Protein AF-A0A174SGH1-F1 (afdb_monomer)

Foldseek 3Di:
DFDPDPDPPVVVVVVQVVVCVVPVDKDFDAGPVRHTPDIPPPDDDPVVVVQVVDVVSVVQQVVQSVVQVVVCVVVQAKDWDAGPVGDIDIDHDPD

Secondary structure (DSSP, 8-state):
--------HHHHHHHHHHHHHHH---EEEE-TT--EEEEESSS--HHHHHHTTSHHHHHHHHHHHHHHHHHHHHHTS-EEEE-TTS-EEEE----

Solvent-accessible surface area (backbone atoms only — not comparable to full-atom values): 5822 Å² total; per-residue (Å²): 132,86,82,79,81,86,73,59,65,66,63,49,50,53,50,38,47,51,51,22,73,75,67,72,50,76,46,73,43,60,48,100,83,69,47,78,76,48,62,18,66,91,62,74,55,74,64,58,52,57,51,47,67,42,67,69,54,34,51,46,50,53,51,36,55,52,50,47,50,51,51,13,66,74,68,68,37,77,36,72,48,69,39,90,86,73,46,82,48,76,36,67,62,88,128

Structure (mmCIF, N/CA/C/O backbone):
data_AF-A0A174SGH1-F1
#
_entry.id   AF-A0A174SGH1-F1
#
loop_
_atom_site.group_PDB
_atom_site.id
_atom_site.type_symbol
_atom_site.label_atom_id
_atom_site.label_alt_id
_atom_site.label_comp_id
_atom_site.label_asym_id
_atom_site.label_entity_id
_atom_site.label_seq_id
_atom_site.pdbx_PDB_ins_code
_atom_site.Cartn_x
_atom_site.Cartn_y
_atom_site.Cartn_z
_atom_site.occupancy
_atom_site.B_iso_or_equiv
_atom_site.auth_seq_id
_atom_site.auth_comp_id
_atom_site.auth_asym_id
_atom_site.auth_atom_id
_atom_site.pdbx_PDB_model_num
ATOM 1 N N . MET A 1 1 ? 0.630 0.954 25.334 1.00 34.97 1 MET A N 1
ATOM 2 C CA . MET A 1 1 ? 0.040 -0.396 25.204 1.00 34.97 1 MET A CA 1
ATOM 3 C C . MET A 1 1 ? -0.028 -0.708 23.722 1.00 34.97 1 MET A C 1
ATOM 5 O O . MET A 1 1 ? -0.700 0.030 23.021 1.00 34.97 1 MET A O 1
ATOM 9 N N . ALA A 1 2 ? 0.720 -1.701 23.239 1.00 41.16 2 ALA A N 1
ATOM 10 C CA . ALA A 1 2 ? 0.628 -2.132 21.845 1.00 41.16 2 ALA A CA 1
ATOM 11 C C . ALA A 1 2 ? -0.662 -2.944 21.675 1.00 41.16 2 ALA A C 1
ATOM 13 O O . ALA A 1 2 ? -0.873 -3.919 22.405 1.00 41.16 2 ALA A O 1
ATOM 14 N N . ILE A 1 3 ? -1.541 -2.528 20.765 1.00 47.38 3 ILE A N 1
ATOM 15 C CA . ILE A 1 3 ? -2.751 -3.286 20.447 1.00 47.38 3 ILE A CA 1
ATOM 16 C C . ILE A 1 3 ? -2.301 -4.478 19.607 1.00 47.38 3 ILE A C 1
ATOM 18 O O . ILE A 1 3 ? -1.900 -4.346 18.456 1.00 47.38 3 ILE A O 1
ATOM 22 N N . LYS A 1 4 ? -2.324 -5.673 20.199 1.00 51.19 4 LYS A N 1
ATOM 23 C CA . LYS A 1 4 ? -2.019 -6.905 19.472 1.00 51.19 4 LYS A CA 1
ATOM 24 C C . LYS A 1 4 ? -3.250 -7.278 18.650 1.00 51.19 4 LYS A C 1
ATOM 26 O O . LYS A 1 4 ? -4.174 -7.898 19.178 1.00 51.19 4 LYS A O 1
ATOM 31 N N . ILE A 1 5 ? -3.280 -6.871 17.382 1.00 60.78 5 ILE A N 1
ATOM 32 C CA . ILE A 1 5 ? -4.365 -7.222 16.459 1.00 60.78 5 ILE A CA 1
ATOM 33 C C . ILE A 1 5 ? -4.428 -8.755 16.364 1.00 60.78 5 ILE A C 1
ATOM 35 O O . ILE A 1 5 ? -3.482 -9.408 15.923 1.00 60.78 5 ILE A O 1
ATOM 39 N N . ARG A 1 6 ? -5.534 -9.352 16.824 1.00 67.25 6 ARG A N 1
ATOM 40 C CA . ARG A 1 6 ? -5.816 -10.782 16.635 1.00 67.25 6 ARG A CA 1
ATOM 41 C C . ARG A 1 6 ? -6.473 -10.954 15.274 1.00 67.25 6 ARG A C 1
ATOM 43 O O . ARG A 1 6 ? -7.674 -10.746 15.135 1.00 67.25 6 ARG A O 1
ATOM 50 N N . VAL A 1 7 ? -5.668 -11.299 14.278 1.00 69.69 7 VAL A N 1
ATOM 51 C CA . VAL A 1 7 ? -6.128 -11.494 12.902 1.00 69.69 7 VAL A CA 1
ATOM 52 C C . VAL A 1 7 ? -6.335 -12.983 12.637 1.00 69.69 7 VAL A C 1
ATOM 54 O O . VAL A 1 7 ? -5.408 -13.775 12.786 1.00 69.69 7 VAL A O 1
ATOM 57 N N . ASP A 1 8 ? -7.539 -13.364 12.214 1.00 87.25 8 ASP A N 1
ATOM 58 C CA . ASP A 1 8 ? -7.748 -14.633 11.513 1.00 87.25 8 ASP A CA 1
ATOM 59 C C . ASP A 1 8 ? -7.161 -14.477 10.106 1.00 87.25 8 ASP A C 1
ATOM 61 O O . ASP A 1 8 ? -7.684 -13.716 9.287 1.00 87.25 8 ASP A O 1
ATOM 65 N N . ALA A 1 9 ? -6.034 -15.145 9.857 1.00 82.88 9 ALA A N 1
ATOM 66 C CA . ALA A 1 9 ? -5.260 -14.975 8.632 1.00 82.88 9 ALA A CA 1
ATOM 67 C C . ALA A 1 9 ? -6.087 -15.262 7.372 1.00 82.88 9 ALA A C 1
ATOM 69 O O . ALA A 1 9 ? -5.973 -14.529 6.392 1.00 82.88 9 ALA A O 1
ATOM 70 N N . LYS A 1 10 ? -6.965 -16.273 7.420 1.00 87.69 10 LYS A N 1
ATOM 71 C CA . LYS A 1 10 ? -7.797 -16.648 6.276 1.00 87.69 10 LYS A CA 1
ATOM 72 C C . LYS A 1 10 ? -8.856 -15.587 6.002 1.00 87.69 10 LYS A C 1
ATOM 74 O O . LYS A 1 10 ? -8.985 -15.130 4.873 1.00 87.69 10 LYS A O 1
ATOM 79 N N . LYS A 1 11 ? -9.563 -15.131 7.042 1.00 91.81 11 LYS A N 1
ATOM 80 C CA . LYS A 1 11 ? -10.566 -14.063 6.888 1.00 91.81 11 LYS A CA 1
ATOM 81 C C . LYS A 1 11 ? -9.950 -12.753 6.402 1.00 91.81 11 LYS A C 1
ATOM 83 O O . LYS A 1 11 ? -10.571 -12.051 5.610 1.00 91.81 11 LYS A O 1
ATOM 88 N N . MET A 1 12 ? -8.748 -12.421 6.872 1.00 91.19 12 MET A N 1
ATOM 89 C CA . MET A 1 12 ? -8.019 -11.245 6.398 1.00 91.19 12 MET A CA 1
ATOM 90 C C . MET A 1 12 ? -7.663 -11.384 4.923 1.00 91.19 12 MET A C 1
ATOM 92 O O . MET A 1 12 ? -7.938 -10.477 4.147 1.00 91.19 12 MET A O 1
ATOM 96 N N . GLU A 1 13 ? -7.099 -12.518 4.517 1.00 90.88 13 GLU A N 1
ATOM 97 C CA . GLU A 1 13 ? -6.768 -12.755 3.116 1.00 90.88 13 GLU A CA 1
ATOM 98 C C . GLU A 1 13 ? -8.007 -12.655 2.213 1.00 90.88 13 GLU A C 1
ATOM 100 O O . GLU A 1 13 ? -7.973 -11.930 1.218 1.00 90.88 13 GLU A O 1
ATOM 105 N N . ASP A 1 14 ? -9.115 -13.300 2.588 1.00 94.56 14 ASP A N 1
ATOM 106 C CA . ASP A 1 14 ? -10.378 -13.246 1.845 1.00 94.56 14 ASP A CA 1
ATOM 107 C C . ASP A 1 14 ? -10.912 -11.806 1.735 1.00 94.56 14 ASP A C 1
ATOM 109 O O . ASP A 1 14 ? -11.361 -11.380 0.667 1.00 94.56 14 ASP A O 1
ATOM 113 N N . LEU A 1 15 ? -10.814 -11.018 2.811 1.00 94.75 15 LEU A N 1
ATOM 114 C CA . LEU A 1 15 ?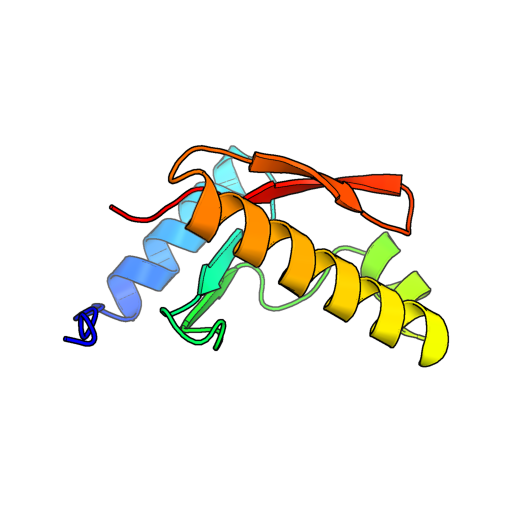 -11.199 -9.606 2.812 1.00 94.75 15 LEU A CA 1
ATOM 115 C C . LEU A 1 15 ? -10.344 -8.781 1.840 1.00 94.75 15 LEU A C 1
ATOM 117 O O . LEU A 1 15 ? -10.895 -8.045 1.019 1.00 94.75 15 LEU A O 1
ATOM 121 N N . LEU A 1 16 ? -9.014 -8.905 1.905 1.00 95.75 16 LEU A N 1
ATOM 122 C CA . LEU A 1 16 ? -8.110 -8.149 1.031 1.00 95.75 16 LEU A CA 1
ATOM 123 C C . LEU A 1 16 ? -8.264 -8.571 -0.440 1.00 95.75 16 LEU A C 1
ATOM 125 O O . LEU A 1 16 ? -8.199 -7.726 -1.336 1.00 95.75 16 LEU A O 1
ATOM 129 N N . ARG A 1 17 ? -8.534 -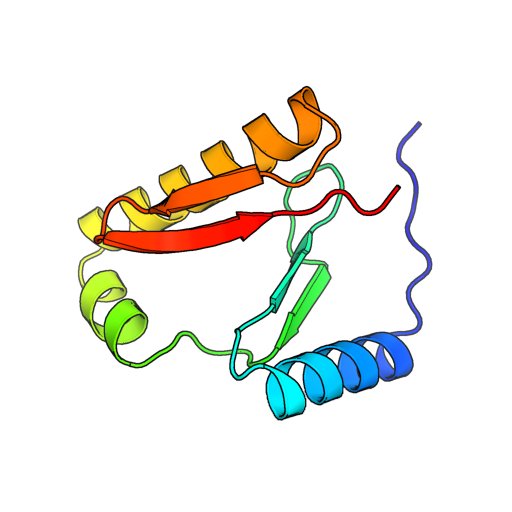9.859 -0.695 1.00 97.00 17 ARG A N 1
ATOM 130 C CA . ARG A 1 17 ? -8.873 -10.382 -2.027 1.00 97.00 17 ARG A CA 1
ATOM 131 C C . ARG A 1 17 ? -10.150 -9.756 -2.568 1.00 97.00 17 ARG A C 1
ATOM 133 O O . ARG A 1 17 ? -10.132 -9.240 -3.683 1.00 97.00 17 ARG A O 1
ATOM 140 N N . ASN A 1 18 ? -11.227 -9.752 -1.786 1.00 97.88 18 ASN A N 1
ATOM 141 C CA . ASN A 1 18 ? -12.501 -9.160 -2.195 1.00 97.88 18 ASN A CA 1
ATOM 142 C C . ASN A 1 18 ? -12.383 -7.651 -2.431 1.00 97.88 18 ASN A C 1
ATOM 144 O O . ASN A 1 18 ? -12.884 -7.146 -3.433 1.00 97.88 18 ASN A O 1
ATOM 148 N N . PHE A 1 19 ? -11.657 -6.936 -1.567 1.00 96.50 19 PHE A N 1
ATOM 149 C CA . PHE A 1 19 ? -11.373 -5.516 -1.766 1.00 96.50 19 PHE A CA 1
ATOM 150 C C . PHE A 1 19 ? -10.670 -5.261 -3.106 1.00 96.50 19 PHE A C 1
ATOM 152 O O . PHE A 1 19 ? -11.085 -4.388 -3.871 1.00 96.50 19 PHE A O 1
ATOM 159 N N . TYR A 1 20 ? -9.640 -6.048 -3.426 1.00 97.31 20 TYR A N 1
ATOM 160 C CA . TYR A 1 20 ? -8.936 -5.929 -4.700 1.00 97.31 20 TYR A CA 1
ATOM 161 C C . TYR A 1 20 ? -9.816 -6.299 -5.897 1.00 97.31 20 TYR A C 1
ATOM 163 O O . TYR A 1 20 ? -9.769 -5.611 -6.909 1.00 97.31 20 TYR A O 1
ATOM 171 N N . LEU A 1 21 ? -10.632 -7.352 -5.794 1.00 97.56 21 LEU A N 1
ATOM 172 C CA . LEU A 1 21 ? -11.546 -7.757 -6.868 1.00 97.56 21 LEU A CA 1
ATOM 173 C C . LEU A 1 21 ? -12.541 -6.648 -7.228 1.00 97.56 21 LEU A C 1
ATOM 175 O O . LEU A 1 21 ? -12.867 -6.485 -8.399 1.00 97.56 21 LEU A O 1
ATOM 179 N N . ILE A 1 22 ? -13.000 -5.883 -6.235 1.00 97.88 22 ILE A N 1
ATOM 180 C CA . ILE A 1 22 ? -13.978 -4.806 -6.434 1.00 97.88 22 ILE A CA 1
ATOM 181 C C . ILE A 1 22 ? -13.308 -3.514 -6.917 1.00 97.88 22 ILE A C 1
ATOM 183 O O . ILE A 1 22 ? -13.864 -2.809 -7.755 1.00 97.88 22 ILE A O 1
ATOM 187 N N . THR A 1 23 ? -12.133 -3.175 -6.383 1.00 96.00 23 THR A N 1
ATOM 188 C CA . THR A 1 23 ? -11.523 -1.846 -6.587 1.00 96.00 23 THR A CA 1
ATOM 189 C C . THR A 1 23 ? -10.357 -1.838 -7.575 1.00 96.00 23 THR A C 1
ATOM 191 O O . THR A 1 23 ? -10.004 -0.786 -8.099 1.00 96.00 23 THR A O 1
ATOM 194 N N . GLY A 1 24 ? -9.704 -2.982 -7.790 1.00 94.62 24 GLY A N 1
ATOM 195 C CA . GLY A 1 24 ? -8.416 -3.080 -8.480 1.00 94.62 24 GLY A CA 1
ATOM 196 C C . GLY A 1 24 ? -7.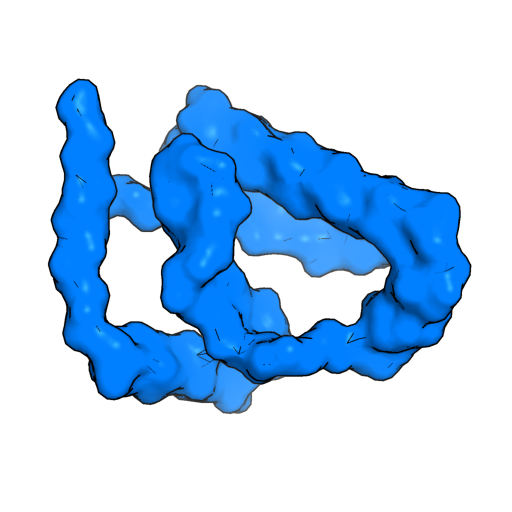233 -2.477 -7.706 1.00 94.62 24 GLY A C 1
ATOM 197 O O . GLY A 1 24 ? -6.112 -2.457 -8.220 1.00 94.62 24 GLY A O 1
ATOM 198 N N . ILE A 1 25 ? -7.446 -1.992 -6.478 1.00 94.69 25 ILE A N 1
ATOM 199 C CA . ILE A 1 25 ? -6.435 -1.296 -5.677 1.00 94.69 25 ILE A CA 1
ATOM 200 C C . ILE A 1 25 ? -5.700 -2.303 -4.796 1.00 94.69 25 ILE A C 1
ATOM 202 O O . ILE A 1 25 ? -6.308 -3.033 -4.012 1.00 94.69 25 ILE A O 1
ATOM 206 N N . ARG A 1 26 ? -4.365 -2.331 -4.897 1.00 95.50 26 ARG A N 1
ATOM 207 C CA . ARG A 1 26 ? -3.530 -3.111 -3.976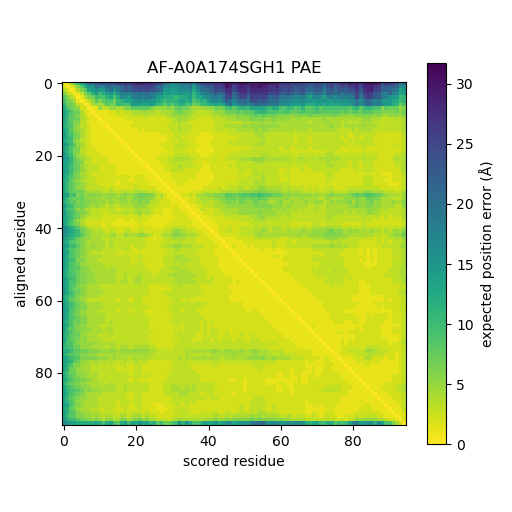 1.00 95.50 26 ARG A CA 1
ATOM 208 C C . ARG A 1 26 ? -3.640 -2.531 -2.570 1.00 95.50 26 ARG A C 1
ATOM 210 O O . ARG A 1 26 ? -3.398 -1.345 -2.378 1.00 95.50 26 ARG A O 1
ATOM 217 N N . ILE A 1 27 ? -3.894 -3.394 -1.596 1.00 95.62 27 ILE A N 1
ATOM 218 C CA . ILE A 1 27 ? -4.044 -3.028 -0.190 1.00 95.62 27 ILE A CA 1
ATOM 219 C C . ILE A 1 27 ? -2.991 -3.731 0.669 1.00 95.62 27 ILE A C 1
ATOM 221 O O . ILE A 1 27 ? -2.599 -4.869 0.401 1.00 95.62 27 ILE A O 1
ATOM 225 N N . VAL A 1 28 ? -2.513 -3.031 1.697 1.00 94.38 28 VAL A N 1
ATOM 226 C CA . VAL A 1 28 ? -1.555 -3.536 2.683 1.00 94.38 28 VAL A CA 1
ATOM 227 C C . VAL A 1 28 ? -2.037 -3.136 4.069 1.00 94.38 28 VAL A C 1
ATOM 229 O O . VAL A 1 28 ? -2.455 -1.999 4.272 1.00 94.38 28 VAL A O 1
ATOM 232 N N . VAL A 1 29 ? -1.973 -4.069 5.011 1.00 92.19 29 VAL A N 1
ATOM 233 C CA . VAL A 1 29 ? -2.264 -3.841 6.425 1.00 92.19 29 VAL A CA 1
ATOM 234 C C . VAL A 1 29 ? -0.946 -3.815 7.182 1.00 92.19 29 VAL A C 1
ATOM 236 O O . VAL A 1 29 ? -0.142 -4.743 7.063 1.00 92.19 29 VAL A O 1
ATOM 239 N N . PHE A 1 30 ? -0.747 -2.764 7.967 1.00 90.00 30 PHE A N 1
ATOM 240 C CA . PHE A 1 30 ? 0.438 -2.559 8.789 1.00 90.00 30 PHE A CA 1
ATOM 241 C C . PHE A 1 30 ? 0.082 -2.568 10.274 1.00 90.00 30 PHE A C 1
ATOM 243 O O . PHE A 1 30 ? -1.044 -2.230 10.643 1.00 90.00 30 PHE A O 1
ATOM 250 N N . ASP A 1 31 ? 1.041 -2.952 11.113 1.00 86.31 31 ASP A N 1
ATOM 251 C CA . ASP A 1 31 ? 0.942 -2.792 12.562 1.00 86.31 31 ASP A CA 1
ATOM 252 C C . ASP A 1 31 ? 1.379 -1.383 13.014 1.00 86.31 31 ASP A C 1
ATOM 254 O O . ASP A 1 31 ? 1.753 -0.522 12.211 1.00 86.31 31 ASP A O 1
ATOM 258 N N . ASP A 1 32 ? 1.358 -1.143 14.328 1.00 82.38 32 ASP A N 1
ATOM 259 C 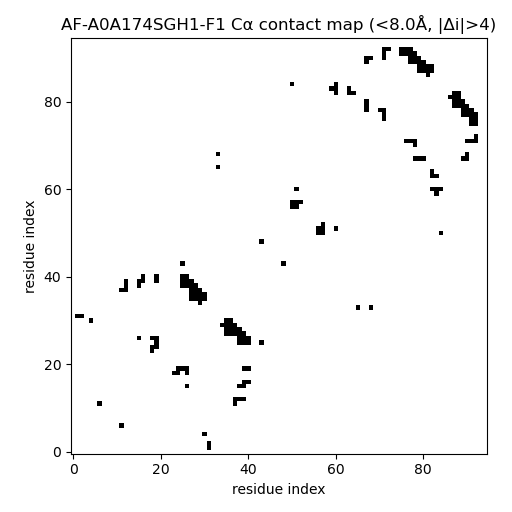CA . ASP A 1 32 ? 1.751 0.139 14.930 1.00 82.38 32 ASP A CA 1
ATOM 260 C C . ASP A 1 32 ? 3.218 0.538 14.680 1.00 82.38 32 ASP A C 1
ATOM 262 O O . ASP A 1 32 ? 3.563 1.718 14.852 1.00 82.38 32 ASP A O 1
ATOM 266 N N . ASN A 1 33 ? 4.061 -0.426 14.293 1.00 83.62 33 ASN A N 1
ATOM 267 C CA . ASN A 1 33 ? 5.475 -0.264 13.959 1.00 83.62 33 ASN A CA 1
ATOM 268 C C . ASN A 1 33 ? 5.713 -0.154 12.443 1.00 83.62 33 ASN A C 1
ATOM 270 O O . ASN A 1 33 ? 6.863 -0.087 12.016 1.00 83.62 33 ASN A O 1
ATOM 274 N N . PHE A 1 34 ? 4.646 -0.106 11.639 1.00 81.44 34 PHE A N 1
ATOM 275 C CA . PHE A 1 34 ? 4.690 -0.146 10.176 1.00 81.44 34 PHE A CA 1
ATOM 276 C C . PHE A 1 34 ? 5.278 -1.440 9.601 1.00 81.44 34 PHE A C 1
ATOM 278 O O . PHE A 1 34 ? 5.706 -1.475 8.444 1.00 81.44 34 PHE A O 1
ATOM 285 N N . GLU A 1 35 ? 5.239 -2.523 10.375 1.00 85.00 35 GLU A N 1
ATOM 286 C CA . GLU A 1 35 ? 5.522 -3.856 9.869 1.00 85.00 35 GLU A CA 1
ATOM 287 C C . GLU A 1 35 ? 4.287 -4.408 9.160 1.00 85.00 35 GLU A C 1
ATOM 289 O O . GLU A 1 35 ? 3.144 -4.258 9.602 1.00 85.00 35 GLU A O 1
ATOM 294 N N . LYS A 1 36 ? 4.511 -5.034 8.006 1.00 88.31 36 LYS A N 1
ATOM 295 C CA . LYS A 1 36 ? 3.435 -5.570 7.171 1.00 88.31 36 LYS A CA 1
ATOM 296 C C . LYS A 1 36 ? 2.820 -6.803 7.837 1.00 88.31 36 LYS A C 1
ATOM 298 O O . LYS A 1 36 ? 3.498 -7.812 8.003 1.00 88.31 36 LYS A O 1
ATOM 303 N N . ILE A 1 37 ? 1.519 -6.750 8.116 1.00 89.62 37 ILE A N 1
ATOM 304 C CA . ILE A 1 37 ? 0.733 -7.881 8.631 1.00 89.62 37 ILE A CA 1
ATOM 305 C C . ILE A 1 37 ? 0.173 -8.721 7.480 1.00 89.62 37 ILE A C 1
ATOM 307 O O . ILE A 1 37 ? 0.244 -9.947 7.507 1.00 89.62 37 ILE A O 1
ATOM 311 N N . ALA A 1 38 ? -0.401 -8.065 6.471 1.00 91.62 38 ALA A N 1
ATOM 312 C CA . ALA A 1 38 ? -1.032 -8.718 5.329 1.00 91.62 38 ALA A CA 1
ATOM 313 C C . ALA A 1 38 ? -1.019 -7.798 4.104 1.00 91.62 38 ALA A C 1
ATOM 315 O O . ALA A 1 38 ? -0.952 -6.577 4.230 1.00 91.62 38 ALA A O 1
ATOM 316 N N . GLU A 1 39 ? -1.099 -8.371 2.909 1.00 94.50 39 GLU A N 1
ATOM 317 C CA . GLU A 1 39 ? -1.230 -7.617 1.665 1.00 94.50 39 GLU A CA 1
ATOM 318 C C . GLU A 1 39 ? -1.991 -8.419 0.619 1.00 94.50 39 GLU A C 1
ATOM 320 O O . GLU A 1 39 ? -1.920 -9.649 0.595 1.00 94.50 39 GLU A O 1
ATOM 325 N N . TYR A 1 40 ? -2.658 -7.719 -0.292 1.00 96.25 40 TYR A N 1
ATOM 326 C CA . TYR A 1 40 ? -3.133 -8.330 -1.520 1.00 96.25 40 TYR A CA 1
ATOM 327 C C . TYR A 1 40 ? -3.244 -7.304 -2.662 1.00 96.25 40 TYR A C 1
ATOM 329 O O . TYR A 1 40 ? -3.754 -6.201 -2.450 1.00 96.25 40 TYR A O 1
ATOM 337 N N . PRO A 1 41 ? -2.803 -7.646 -3.887 1.00 95.88 41 PRO A N 1
ATOM 338 C CA . PRO A 1 41 ? -1.959 -8.794 -4.218 1.00 95.88 41 PRO A CA 1
ATOM 339 C C . PRO A 1 41 ? -0.553 -8.673 -3.598 1.00 95.88 41 PRO A C 1
ATOM 341 O O . PRO A 1 41 ? -0.073 -7.575 -3.304 1.00 95.88 41 PRO A O 1
ATOM 344 N N . GLY A 1 42 ? 0.137 -9.811 -3.461 1.00 92.44 42 GLY A N 1
ATOM 345 C CA . GLY A 1 42 ? 1.511 -9.890 -2.930 1.00 92.44 42 GLY A CA 1
ATOM 346 C C . GLY A 1 42 ? 2.586 -9.244 -3.812 1.00 92.44 42 GLY A C 1
ATOM 347 O O . GLY A 1 42 ? 3.761 -9.216 -3.463 1.00 92.44 42 GLY A O 1
ATOM 348 N N . ASN A 1 43 ? 2.206 -8.714 -4.973 1.00 91.94 43 ASN A N 1
ATOM 349 C CA . ASN A 1 43 ? 3.104 -8.048 -5.901 1.00 91.94 43 ASN A CA 1
ATOM 350 C C . ASN A 1 43 ? 2.605 -6.645 -6.245 1.00 91.94 43 ASN A C 1
ATOM 352 O O . ASN A 1 43 ? 1.409 -6.394 -6.355 1.00 91.94 43 ASN A O 1
ATOM 356 N N . HIS A 1 44 ? 3.540 -5.743 -6.529 1.00 93.44 44 HIS A N 1
ATOM 357 C CA . HIS A 1 44 ? 3.209 -4.415 -7.037 1.00 93.44 44 HIS A CA 1
ATOM 358 C C . HIS A 1 44 ? 2.578 -4.463 -8.443 1.00 93.44 44 HIS A C 1
ATOM 360 O O . HIS A 1 44 ? 2.710 -5.457 -9.172 1.00 93.44 44 HIS A O 1
ATOM 366 N N . CYS A 1 45 ? 1.926 -3.366 -8.839 1.00 92.62 45 CYS A N 1
ATOM 367 C CA . CYS A 1 45 ? 1.489 -3.145 -10.217 1.00 92.62 45 CYS A CA 1
ATOM 368 C C . CYS A 1 45 ? 2.692 -3.059 -11.179 1.00 92.62 45 CYS A C 1
ATOM 370 O O . CYS A 1 45 ? 3.839 -2.903 -10.749 1.00 92.62 45 CYS A O 1
ATOM 372 N N . GLY A 1 46 ? 2.441 -3.157 -12.490 1.00 95.25 46 GLY A N 1
ATOM 373 C CA . GLY A 1 46 ? 3.496 -3.152 -13.513 1.00 95.25 46 GLY A CA 1
ATOM 374 C C . GLY A 1 46 ? 4.408 -1.922 -13.447 1.00 95.25 46 GLY A C 1
ATOM 375 O O . GLY A 1 46 ? 5.628 -2.066 -13.474 1.00 95.25 46 GLY A O 1
ATOM 376 N N . TYR A 1 47 ? 3.826 -0.735 -13.259 1.00 96.12 47 TYR A N 1
ATOM 377 C CA . TYR A 1 47 ? 4.570 0.519 -13.132 1.00 96.12 47 TYR A CA 1
ATOM 378 C C . TYR A 1 47 ? 5.532 0.501 -11.937 1.00 96.12 47 TYR A C 1
ATOM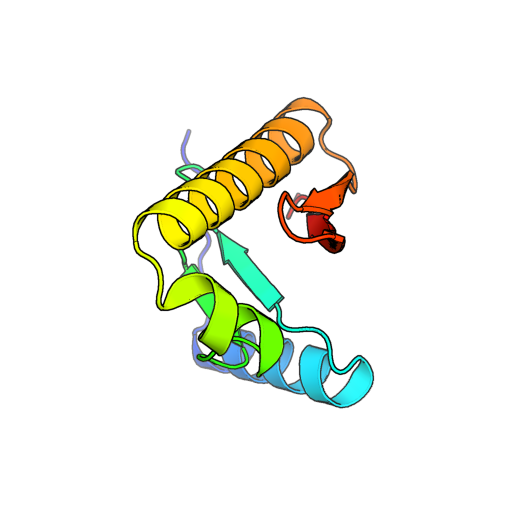 380 O O . TYR A 1 47 ? 6.746 0.620 -12.103 1.00 96.12 47 TYR A O 1
ATOM 388 N N . CYS A 1 48 ? 5.014 0.238 -10.733 1.00 96.19 48 CYS A N 1
ATOM 389 C CA . CYS A 1 48 ? 5.833 0.167 -9.524 1.00 96.19 48 CYS A CA 1
ATOM 390 C C . CYS A 1 48 ? 6.901 -0.931 -9.601 1.00 96.19 48 CYS A C 1
ATOM 392 O O . CYS A 1 48 ? 7.988 -0.749 -9.057 1.00 96.19 48 CYS A O 1
ATOM 394 N N . LYS A 1 49 ? 6.630 -2.057 -10.281 1.00 96.81 49 LYS A N 1
ATOM 395 C CA . LYS A 1 49 ? 7.640 -3.100 -10.530 1.00 96.81 49 LYS A CA 1
ATOM 396 C C . LYS A 1 49 ? 8.816 -2.573 -11.348 1.00 96.81 49 LYS A C 1
ATOM 398 O O . LYS A 1 49 ? 9.936 -2.977 -11.070 1.00 96.81 49 LYS A O 1
ATOM 403 N N . ILE A 1 50 ? 8.573 -1.716 -12.340 1.00 98.00 50 ILE A N 1
ATOM 404 C CA . ILE A 1 50 ? 9.620 -1.119 -13.178 1.00 98.00 50 ILE A CA 1
ATOM 405 C C . ILE A 1 50 ? 10.401 -0.076 -12.379 1.00 98.00 50 ILE A C 1
ATOM 407 O O . ILE A 1 50 ? 11.620 -0.192 -12.291 1.00 98.00 50 ILE A O 1
ATOM 411 N N . VAL A 1 51 ? 9.711 0.872 -11.733 1.00 97.75 51 VAL A N 1
ATOM 412 C CA . VAL A 1 51 ? 10.341 1.933 -10.923 1.00 97.75 51 VAL A CA 1
ATOM 413 C C . VAL A 1 51 ? 11.229 1.337 -9.829 1.00 97.75 51 VAL A C 1
ATOM 415 O O . VAL A 1 51 ? 12.392 1.701 -9.698 1.00 97.75 51 VAL A O 1
ATOM 418 N N . ARG A 1 52 ? 10.729 0.336 -9.092 1.00 97.38 52 ARG A N 1
ATOM 419 C CA . ARG A 1 52 ? 11.469 -0.308 -7.992 1.00 97.38 52 ARG A CA 1
ATOM 420 C C . ARG A 1 52 ? 12.642 -1.189 -8.455 1.00 97.38 52 ARG A C 1
ATOM 422 O O . ARG A 1 52 ? 13.302 -1.774 -7.589 1.00 97.38 52 ARG A O 1
ATOM 429 N N . LYS A 1 53 ? 12.917 -1.334 -9.762 1.00 97.69 53 LYS A N 1
ATOM 430 C CA . LYS A 1 53 ? 14.158 -1.980 -10.241 1.00 97.69 53 LYS A CA 1
ATOM 431 C C . LYS A 1 53 ? 15.385 -1.141 -9.902 1.00 97.69 53 LYS A C 1
ATOM 433 O O . LYS A 1 53 ? 16.410 -1.722 -9.562 1.00 97.69 53 LYS A O 1
ATOM 438 N N . ASP A 1 54 ? 15.260 0.184 -9.939 1.00 98.19 54 ASP A N 1
ATOM 439 C CA . ASP A 1 54 ? 16.299 1.087 -9.453 1.00 98.19 54 ASP A CA 1
ATOM 440 C C . ASP A 1 54 ? 16.281 1.101 -7.909 1.00 98.19 54 ASP A C 1
ATOM 442 O O . ASP A 1 54 ? 15.243 1.406 -7.306 1.00 98.19 54 ASP A O 1
ATOM 446 N N . PRO A 1 55 ? 17.393 0.751 -7.235 1.00 97.88 55 PRO A N 1
ATOM 447 C CA . PRO A 1 55 ? 17.478 0.783 -5.778 1.00 97.88 55 PRO A CA 1
ATOM 448 C C . PRO A 1 55 ? 17.254 2.182 -5.181 1.00 97.88 55 PRO A C 1
ATOM 450 O O . PRO A 1 55 ? 16.666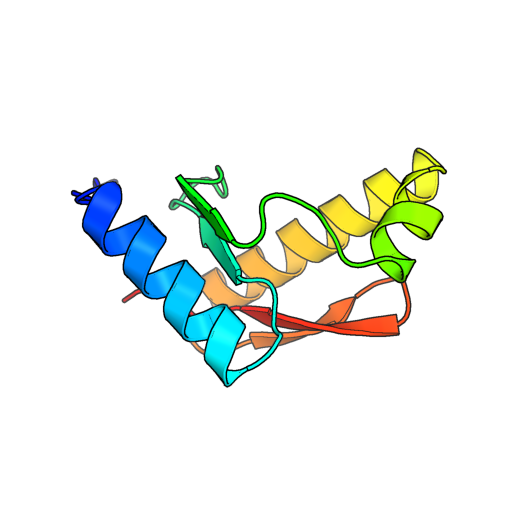 2.275 -4.102 1.00 97.88 55 PRO A O 1
ATOM 453 N N . ASN A 1 56 ? 17.644 3.258 -5.872 1.00 98.19 56 ASN A N 1
ATOM 454 C CA . ASN A 1 56 ? 17.431 4.627 -5.399 1.00 98.19 56 ASN A CA 1
ATOM 455 C C . ASN A 1 56 ? 15.941 4.981 -5.426 1.00 98.19 56 ASN A C 1
ATOM 457 O O . ASN A 1 56 ? 15.378 5.405 -4.415 1.00 98.19 56 ASN A O 1
ATOM 461 N N . ALA A 1 57 ? 15.268 4.709 -6.546 1.00 98.00 57 ALA A N 1
ATOM 462 C CA . ALA A 1 57 ? 13.822 4.885 -6.654 1.00 98.00 57 ALA A CA 1
ATOM 463 C C . ALA A 1 57 ? 13.059 3.991 -5.660 1.00 98.00 57 ALA A C 1
ATOM 465 O O . ALA A 1 57 ? 12.105 4.428 -5.019 1.00 98.00 57 ALA A O 1
ATOM 466 N N . ARG A 1 58 ? 13.515 2.751 -5.434 1.00 97.94 58 ARG A N 1
ATOM 467 C CA . ARG A 1 58 ? 12.937 1.864 -4.410 1.00 97.94 58 ARG A CA 1
ATOM 468 C C . ARG A 1 58 ? 13.043 2.454 -3.002 1.00 97.94 58 ARG A C 1
ATOM 470 O O . ARG A 1 58 ? 12.100 2.306 -2.221 1.00 97.94 58 ARG A O 1
ATOM 477 N N . ALA A 1 59 ? 14.160 3.098 -2.666 1.00 97.81 59 ALA A N 1
ATOM 478 C CA . ALA A 1 59 ? 14.318 3.777 -1.384 1.00 97.81 59 ALA A CA 1
ATOM 479 C C . ALA A 1 59 ? 13.331 4.947 -1.252 1.00 97.81 59 ALA A C 1
ATOM 481 O O . ALA A 1 59 ? 12.681 5.079 -0.215 1.00 97.81 59 ALA A O 1
ATOM 482 N N . LEU A 1 60 ? 13.132 5.726 -2.321 1.00 98.25 60 LEU A N 1
ATOM 483 C CA . LEU A 1 60 ? 12.125 6.789 -2.357 1.00 98.25 60 LEU A CA 1
ATOM 484 C C . LEU A 1 60 ? 10.693 6.247 -2.217 1.00 98.25 60 LEU A C 1
ATOM 486 O O . LEU A 1 60 ? 9.917 6.830 -1.462 1.00 98.25 60 LEU A O 1
ATOM 490 N N . CYS A 1 61 ? 10.357 5.098 -2.827 1.00 96.88 61 CYS A N 1
ATOM 491 C CA . CYS A 1 61 ? 9.072 4.425 -2.581 1.00 96.88 61 CYS A CA 1
ATOM 492 C C . CYS A 1 61 ? 8.869 4.162 -1.084 1.00 96.88 61 CYS A C 1
ATOM 494 O O . CYS A 1 61 ? 7.826 4.495 -0.535 1.00 96.88 61 CYS A O 1
ATOM 496 N N . LYS A 1 62 ? 9.879 3.586 -0.416 1.00 93.94 62 LYS A N 1
ATOM 497 C CA . LYS A 1 62 ? 9.797 3.260 1.015 1.00 93.94 62 LYS A CA 1
ATOM 498 C C . LYS A 1 62 ? 9.633 4.520 1.871 1.00 93.94 62 LYS A C 1
ATOM 500 O O . LYS A 1 62 ? 8.908 4.502 2.859 1.00 93.94 62 LYS A O 1
ATOM 505 N N . ILE A 1 63 ? 10.287 5.618 1.492 1.00 96.38 63 ILE A N 1
ATOM 506 C CA . ILE A 1 63 ? 10.129 6.910 2.169 1.00 96.38 63 ILE A CA 1
ATOM 507 C C . ILE A 1 63 ? 8.702 7.450 1.989 1.00 96.38 63 ILE A C 1
ATOM 509 O O . ILE A 1 63 ? 8.143 7.961 2.958 1.00 96.38 63 ILE A O 1
ATOM 513 N N . SER A 1 64 ? 8.103 7.329 0.796 1.00 96.38 64 SER A N 1
ATOM 514 C CA . SER A 1 64 ? 6.688 7.670 0.573 1.00 96.38 64 SER A CA 1
ATOM 515 C C . SER A 1 64 ? 5.764 6.848 1.477 1.00 96.38 64 SER A C 1
ATOM 517 O O . SER A 1 64 ? 4.976 7.449 2.203 1.00 96.38 64 SER A O 1
ATOM 519 N N . ASP A 1 65 ? 5.938 5.520 1.516 1.00 93.25 65 ASP A N 1
ATOM 520 C CA . ASP A 1 65 ? 5.142 4.605 2.352 1.00 93.25 65 ASP A CA 1
ATOM 521 C C . ASP A 1 65 ? 5.200 5.014 3.847 1.00 93.25 65 ASP A C 1
ATOM 523 O O . ASP A 1 65 ? 4.172 5.141 4.518 1.00 93.25 65 ASP A O 1
ATOM 527 N N . ILE A 1 66 ? 6.406 5.290 4.369 1.00 92.88 66 ILE A N 1
ATOM 528 C CA . ILE A 1 66 ? 6.627 5.702 5.769 1.00 92.88 66 ILE A CA 1
ATOM 529 C C . ILE A 1 66 ? 5.973 7.056 6.066 1.00 92.88 66 ILE A C 1
ATOM 531 O O . ILE A 1 66 ? 5.334 7.215 7.107 1.00 92.88 66 ILE A O 1
ATOM 535 N N . LYS A 1 67 ? 6.127 8.040 5.170 1.00 95.06 67 LYS A N 1
ATOM 536 C CA . LYS A 1 67 ? 5.529 9.372 5.342 1.00 95.06 67 LYS A CA 1
ATOM 537 C C . LYS A 1 67 ? 4.005 9.294 5.344 1.00 95.06 67 LYS A C 1
ATOM 539 O O . LYS A 1 67 ? 3.382 9.857 6.240 1.00 95.06 67 LYS A O 1
ATOM 544 N N . GLY A 1 68 ? 3.424 8.554 4.399 1.00 95.00 68 GLY A N 1
ATOM 545 C CA . GLY A 1 68 ? 1.979 8.371 4.296 1.00 95.00 68 GLY A CA 1
ATOM 546 C C . GLY A 1 68 ? 1.384 7.738 5.552 1.00 95.00 68 GLY A C 1
ATOM 547 O O . GLY A 1 68 ? 0.422 8.256 6.125 1.00 95.00 68 GLY A O 1
ATOM 548 N N . CYS A 1 69 ? 2.003 6.660 6.042 1.00 92.31 69 CYS A N 1
ATOM 549 C CA . CYS A 1 69 ? 1.565 6.009 7.275 1.00 92.31 69 CYS A CA 1
ATOM 550 C C . CYS A 1 69 ? 1.779 6.893 8.516 1.00 92.31 69 CYS A C 1
ATOM 552 O O . CYS A 1 69 ? 0.916 6.938 9.395 1.00 92.31 69 CYS A O 1
ATOM 554 N N . GLY A 1 70 ? 2.887 7.637 8.578 1.00 93.56 70 GLY A N 1
ATOM 555 C CA . GLY A 1 70 ? 3.172 8.596 9.647 1.00 93.56 70 GLY A CA 1
ATOM 556 C C . GLY A 1 70 ? 2.133 9.716 9.742 1.00 93.56 70 GLY A C 1
ATOM 557 O O . GLY A 1 70 ? 1.611 9.978 10.828 1.00 93.56 70 GLY A O 1
ATOM 558 N N . GLU A 1 71 ? 1.774 10.330 8.613 1.00 95.38 71 GLU A N 1
ATOM 559 C CA . GLU A 1 71 ? 0.734 11.365 8.563 1.00 95.38 71 GLU A CA 1
ATOM 560 C C . GLU A 1 71 ? -0.644 10.798 8.914 1.00 95.38 71 GLU A C 1
ATOM 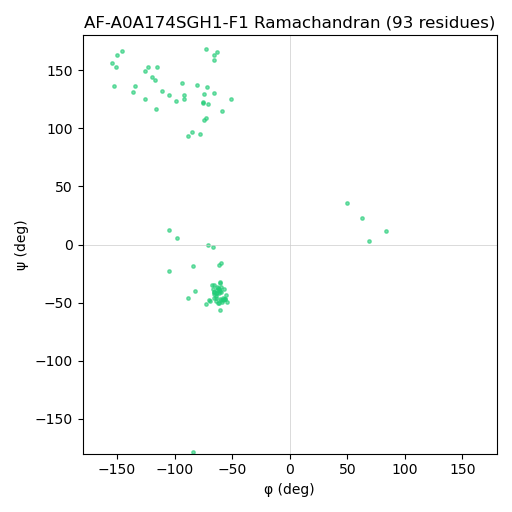562 O O . GLU A 1 71 ? -1.358 11.383 9.728 1.00 95.38 71 GLU A O 1
ATOM 567 N N . CYS A 1 72 ? -1.002 9.615 8.407 1.00 94.44 72 CYS A N 1
ATOM 568 C CA . CYS A 1 72 ? -2.239 8.939 8.805 1.00 94.44 72 CYS A CA 1
ATOM 569 C C . CYS A 1 72 ? -2.294 8.689 10.323 1.00 94.44 72 CYS A C 1
ATOM 571 O O . CYS A 1 72 ? -3.298 8.997 10.969 1.00 94.44 72 CYS A O 1
ATOM 573 N N . LYS A 1 73 ? -1.204 8.186 10.923 1.00 91.19 73 LYS A N 1
ATOM 574 C CA . LYS A 1 73 ? -1.104 7.934 12.372 1.00 91.19 73 LYS A CA 1
ATOM 575 C C . LYS A 1 73 ? -1.254 9.218 13.189 1.00 91.19 73 LYS A C 1
ATOM 577 O O . LYS A 1 73 ? -1.944 9.223 14.207 1.00 91.19 73 LYS A O 1
ATOM 582 N N . LYS A 1 74 ? -0.636 10.310 12.733 1.00 93.19 74 LYS A N 1
ATOM 583 C CA . LYS A 1 74 ? -0.725 11.637 13.356 1.00 93.19 74 LYS A CA 1
ATOM 584 C C . LYS A 1 74 ? -2.136 12.217 13.270 1.00 93.19 74 LYS A C 1
ATOM 586 O O . LYS A 1 74 ? -2.643 12.737 14.259 1.00 93.19 74 LYS A O 1
ATOM 591 N N . LEU A 1 75 ? -2.759 12.140 12.096 1.00 93.50 75 LEU A N 1
ATOM 592 C CA . LEU A 1 75 ? -4.048 12.774 11.823 1.00 93.50 75 LEU A CA 1
ATOM 593 C C . LEU A 1 75 ? -5.248 11.925 12.264 1.00 93.50 75 LEU A C 1
ATOM 595 O O . LEU A 1 75 ? -6.345 12.467 12.386 1.00 93.50 75 LEU A O 1
ATOM 599 N N . LYS A 1 76 ? -5.057 10.613 12.471 1.00 92.81 76 LYS A N 1
ATOM 600 C CA . LYS A 1 76 ? -6.107 9.626 12.786 1.00 92.81 76 LYS A CA 1
ATOM 601 C C . LYS A 1 76 ? -7.308 9.695 11.836 1.00 92.81 76 LYS A C 1
ATOM 603 O O . LYS A 1 76 ? -8.451 9.496 12.237 1.00 92.81 76 LYS A O 1
ATOM 608 N N . LYS A 1 77 ? -7.047 9.980 10.563 1.00 94.94 77 LYS A N 1
ATOM 609 C CA . LYS A 1 77 ? -8.045 10.059 9.491 1.00 94.94 77 LYS A CA 1
ATOM 610 C C . LYS A 1 77 ? -7.439 9.560 8.188 1.00 94.94 77 LYS A C 1
ATOM 612 O O . LYS A 1 77 ? -6.218 9.457 8.082 1.00 94.94 77 LYS A O 1
ATOM 617 N N . LEU A 1 78 ? -8.298 9.311 7.202 1.00 95.62 78 LEU A N 1
ATOM 618 C CA . LEU A 1 78 ? -7.874 9.009 5.839 1.00 95.62 78 LEU A CA 1
ATOM 619 C C . LEU A 1 78 ? -6.890 10.075 5.337 1.00 95.62 78 LEU A C 1
ATOM 621 O O . LEU A 1 78 ? -7.193 11.272 5.338 1.00 95.62 78 LEU A O 1
ATOM 625 N N . HIS A 1 79 ? -5.725 9.621 4.900 1.00 96.75 79 HIS A N 1
ATOM 626 C CA . HIS A 1 79 ? -4.700 10.436 4.279 1.00 96.75 79 HIS A CA 1
ATOM 627 C C . HIS A 1 79 ? -4.508 9.971 2.836 1.00 96.75 79 HIS A C 1
ATOM 629 O O . HIS A 1 79 ? -4.135 8.824 2.600 1.00 96.75 79 HIS A O 1
ATOM 635 N N . ILE A 1 80 ? -4.794 10.856 1.883 1.00 97.56 80 ILE A N 1
ATOM 636 C CA . ILE A 1 80 ? -4.596 10.626 0.449 1.00 97.56 80 ILE A CA 1
ATOM 637 C C . ILE A 1 80 ? -3.460 11.538 -0.005 1.00 97.56 80 ILE A C 1
ATOM 639 O O . ILE A 1 80 ? -3.464 12.725 0.328 1.00 97.56 80 ILE A O 1
ATOM 643 N N . TYR A 1 81 ? -2.499 10.997 -0.743 1.00 97.25 81 TYR A N 1
ATOM 644 C CA . TYR A 1 81 ? -1.326 11.734 -1.206 1.00 97.25 81 TYR A CA 1
ATOM 645 C C . TYR A 1 81 ? -0.810 11.175 -2.532 1.00 97.25 81 TYR A C 1
ATOM 647 O O . TYR A 1 81 ? -1.147 10.062 -2.924 1.00 97.25 81 TYR A O 1
ATOM 655 N N . GLU A 1 82 ? 0.021 11.953 -3.217 1.00 98.06 82 GLU A N 1
ATOM 656 C CA . GLU A 1 82 ? 0.777 11.494 -4.380 1.00 98.06 82 GLU A CA 1
ATOM 657 C C . GLU A 1 82 ? 2.150 10.982 -3.920 1.00 98.06 82 GLU A C 1
ATOM 659 O O . GLU A 1 82 ? 2.863 11.658 -3.170 1.00 98.06 82 GLU A O 1
ATOM 664 N N . CYS A 1 83 ? 2.524 9.769 -4.322 1.00 97.44 83 CYS A N 1
ATOM 665 C CA . CYS A 1 83 ? 3.834 9.209 -4.014 1.00 97.44 83 CYS A CA 1
ATOM 666 C C . CYS A 1 83 ? 4.929 9.894 -4.850 1.00 97.44 83 CYS A C 1
ATOM 668 O O . CYS A 1 83 ? 4.651 10.576 -5.832 1.00 97.44 83 CYS A O 1
ATOM 670 N N . HIS A 1 84 ? 6.206 9.671 -4.523 1.00 97.69 84 HIS A N 1
ATOM 671 C CA . HIS A 1 84 ? 7.317 10.320 -5.246 1.00 97.69 84 HIS A CA 1
ATOM 672 C C . HIS A 1 84 ? 7.373 10.002 -6.758 1.00 97.69 84 HIS A C 1
ATOM 674 O O . HIS A 1 84 ? 8.108 10.664 -7.485 1.00 97.69 84 HIS A O 1
ATOM 680 N N . ALA A 1 85 ? 6.658 8.965 -7.212 1.00 97.00 85 ALA A N 1
ATOM 681 C CA . ALA A 1 85 ? 6.589 8.532 -8.606 1.00 97.00 85 ALA A CA 1
ATOM 682 C C . ALA A 1 85 ? 5.262 8.919 -9.294 1.00 97.00 85 ALA A C 1
ATOM 684 O O . ALA A 1 85 ? 4.965 8.407 -10.369 1.00 97.00 85 ALA A O 1
ATOM 685 N N . GLY A 1 86 ? 4.445 9.784 -8.684 1.00 96.88 86 GLY A N 1
ATOM 686 C CA . GLY A 1 86 ? 3.235 10.321 -9.315 1.00 96.88 86 GLY A CA 1
ATOM 687 C C . GLY A 1 86 ? 1.986 9.440 -9.219 1.00 96.88 86 GLY A C 1
ATOM 688 O O . GLY A 1 86 ? 1.004 9.697 -9.910 1.00 96.88 86 GLY A O 1
ATOM 689 N N . LEU A 1 87 ? 1.997 8.382 -8.399 1.00 95.94 87 LEU A N 1
ATOM 690 C CA . LEU A 1 87 ? 0.798 7.577 -8.147 1.00 95.94 87 LEU A CA 1
ATOM 691 C C . LEU A 1 87 ? 0.061 8.062 -6.902 1.00 95.94 87 LEU A C 1
ATOM 693 O O . LEU A 1 87 ? 0.680 8.319 -5.873 1.00 95.94 87 LEU A O 1
ATOM 697 N N . MET A 1 88 ? -1.268 8.100 -6.981 1.00 96.44 88 MET A N 1
ATOM 698 C CA . MET A 1 88 ? -2.120 8.392 -5.832 1.00 96.44 88 MET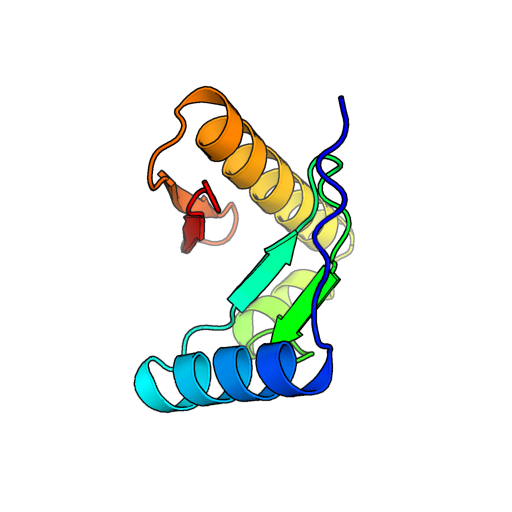 A CA 1
ATOM 699 C C . MET A 1 88 ? -2.185 7.195 -4.880 1.00 96.44 88 MET A C 1
ATOM 701 O O . MET A 1 88 ? -2.492 6.074 -5.289 1.00 96.44 88 MET A O 1
ATOM 705 N N . GLU A 1 89 ? -1.940 7.456 -3.602 1.00 96.75 89 GLU A N 1
ATOM 706 C CA . GLU A 1 89 ? -2.003 6.496 -2.506 1.00 96.75 89 GLU A CA 1
ATOM 707 C C . GLU A 1 89 ? -2.989 6.978 -1.439 1.00 96.75 89 GLU A C 1
ATOM 709 O O . GLU A 1 89 ? -3.238 8.174 -1.276 1.00 96.75 89 GLU A O 1
ATOM 714 N N . ALA A 1 90 ? -3.570 6.027 -0.713 1.00 96.56 90 ALA A N 1
ATOM 715 C CA . ALA A 1 90 ? -4.501 6.290 0.370 1.00 96.56 90 ALA A CA 1
ATOM 716 C C . ALA A 1 90 ? -4.161 5.393 1.560 1.00 96.56 90 ALA A C 1
ATOM 718 O O . ALA A 1 90 ? -4.007 4.181 1.409 1.00 96.56 90 ALA A O 1
ATOM 719 N N . VAL A 1 91 ? -4.068 5.991 2.745 1.00 95.88 91 VAL A N 1
ATOM 720 C CA . VAL A 1 91 ? -3.816 5.291 4.005 1.00 95.88 91 VAL A CA 1
ATOM 721 C C . VAL A 1 91 ? -4.915 5.667 4.985 1.00 95.88 91 VAL A C 1
ATOM 723 O O . VAL A 1 91 ? -5.176 6.847 5.221 1.00 95.88 91 VAL A O 1
ATOM 726 N N . ALA A 1 92 ? -5.583 4.657 5.533 1.00 94.56 92 ALA A N 1
ATOM 727 C CA . ALA A 1 92 ? -6.668 4.821 6.489 1.00 94.56 92 ALA A CA 1
ATOM 728 C C . ALA A 1 92 ? -6.284 4.195 7.837 1.00 94.56 92 ALA A C 1
ATOM 730 O O . ALA A 1 92 ? -5.671 3.124 7.853 1.00 94.56 92 ALA A O 1
ATOM 731 N N . PRO A 1 93 ? -6.648 4.822 8.969 1.00 92.62 93 PRO A N 1
ATOM 732 C CA . PRO A 1 93 ? -6.432 4.226 10.277 1.00 92.62 93 PRO A CA 1
ATOM 733 C C . PRO A 1 93 ? -7.404 3.059 10.484 1.00 92.62 93 PRO A C 1
ATOM 735 O O . PRO A 1 93 ? -8.599 3.181 10.217 1.00 92.62 93 PRO A O 1
ATOM 738 N N . LEU A 1 94 ? -6.896 1.947 11.009 1.00 84.81 94 LEU A N 1
ATOM 739 C CA . LEU A 1 94 ? -7.718 0.887 11.587 1.00 84.81 94 LEU A CA 1
ATOM 740 C C . LEU A 1 94 ? -7.912 1.257 13.063 1.00 84.81 94 LEU A C 1
ATOM 742 O O . LEU A 1 94 ? -7.009 1.058 13.870 1.00 84.81 94 LEU A O 1
ATOM 746 N N . THR A 1 95 ? -9.014 1.946 13.362 1.00 65.44 95 THR A N 1
ATOM 747 C CA . THR A 1 95 ? -9.360 2.441 14.709 1.00 65.44 95 THR A CA 1
ATOM 748 C C . THR A 1 95 ? -9.620 1.322 15.700 1.00 65.44 95 THR A C 1
ATOM 750 O O . THR A 1 95 ? -10.311 0.360 15.294 1.00 65.44 95 THR A O 1
#

InterPro domains:
  IPR018771 PocR domain [PF10114] (7-94)

Radius of gyration: 13.82 Å; Cα contacts (8 Å, |Δi|>4): 97; chains: 1; bounding box: 32×29×39 Å

pLDDT: mean 90.82, std 12.11, range [34.97, 98.25]

Mean predicted aligned error: 4.29 Å

Organism: NCBI:txid40520

Sequence (95 aa):
MAIKIRVDAKKMEDLLRNFYLITGIRIVVFDDNFEKIAEYPGNHCGYCKIVRKDPNARALCKISDIKGCGECKKLKKLHIYECHAGLMEAVAPLT

Nearest PDB structures (foldseek):
  5k6g-assembly1_F  TM=5.022E-01  e=4.746E+00  Human respiratory syncytial virus A2
  5dsd-assembly1_A  TM=3.293E-01  e=4.746E+00  Bundibugyo virus
  8hkc-assembly1_F  TM=2.230E-01  e=2.774E+00  Escherichia coli K-12
  5ujm-assembly1_B  TM=2.169E-01  e=3.880E+00  Homo sapiens